Protein AF-A0A9E0THL7-F1 (afdb_monomer_lite)

pLDDT: mean 83.75, std 18.74, range [39.0, 98.69]

Structure (mmCIF, N/CA/C/O backbone):
data_AF-A0A9E0THL7-F1
#
_entry.id   AF-A0A9E0THL7-F1
#
loop_
_atom_site.group_PDB
_atom_site.id
_atom_site.type_symbol
_atom_site.label_atom_id
_atom_site.label_alt_id
_atom_site.label_comp_id
_atom_site.label_asym_id
_atom_site.label_entity_id
_atom_site.label_seq_id
_atom_site.pdbx_PDB_ins_code
_atom_site.Cartn_x
_atom_site.Cartn_y
_atom_site.Cartn_z
_atom_site.occupancy
_atom_site.B_iso_or_equiv
_atom_site.auth_seq_id
_atom_site.auth_comp_id
_atom_site.auth_asym_id
_atom_site.auth_atom_id
_atom_site.pdbx_PDB_model_num
ATOM 1 N N . MET A 1 1 ? 28.704 -11.544 10.728 1.00 39.00 1 MET A N 1
ATOM 2 C CA . MET A 1 1 ? 27.518 -12.382 10.442 1.00 39.00 1 MET A CA 1
ATOM 3 C C . MET A 1 1 ? 26.299 -11.616 10.937 1.00 39.00 1 MET A C 1
ATOM 5 O O . MET A 1 1 ? 25.930 -11.747 12.094 1.00 39.00 1 MET A O 1
ATOM 9 N N . GLU A 1 2 ? 25.732 -10.732 10.117 1.00 48.31 2 GLU A N 1
ATOM 10 C CA . GLU A 1 2 ? 24.475 -10.070 10.479 1.00 48.31 2 GLU A CA 1
ATOM 11 C C . GLU A 1 2 ? 23.338 -11.073 10.330 1.00 48.31 2 GLU A C 1
ATOM 13 O O . GLU A 1 2 ? 23.090 -11.611 9.248 1.00 48.31 2 GLU A O 1
ATOM 18 N N . SER A 1 3 ? 22.689 -11.369 11.451 1.00 51.88 3 SER A N 1
ATOM 19 C CA . SER A 1 3 ? 21.510 -12.219 11.496 1.00 51.88 3 SER A CA 1
ATOM 20 C C . SER A 1 3 ? 20.386 -11.507 10.740 1.00 51.88 3 SER A C 1
ATOM 22 O O . SER A 1 3 ? 19.713 -10.628 11.274 1.00 51.88 3 SER A O 1
ATOM 24 N N . ARG A 1 4 ? 20.224 -11.823 9.450 1.00 65.81 4 ARG A N 1
ATOM 25 C CA . ARG A 1 4 ? 19.101 -11.330 8.648 1.00 65.81 4 ARG A CA 1
ATOM 26 C C . ARG A 1 4 ? 17.831 -11.999 9.154 1.00 65.81 4 ARG A C 1
ATOM 28 O O . ARG A 1 4 ? 17.534 -13.132 8.776 1.00 65.81 4 ARG A O 1
ATOM 35 N N . TYR A 1 5 ? 17.079 -11.291 9.991 1.00 78.56 5 TYR A N 1
ATOM 36 C CA . TYR A 1 5 ? 15.693 -11.634 10.285 1.00 78.56 5 TYR A CA 1
ATOM 37 C C . TYR A 1 5 ? 14.937 -11.773 8.955 1.00 78.56 5 TYR A C 1
ATOM 39 O O . TYR A 1 5 ? 14.828 -10.824 8.181 1.00 78.56 5 TYR A O 1
ATOM 47 N N . ARG A 1 6 ? 14.480 -12.990 8.644 1.00 89.44 6 ARG A N 1
ATOM 48 C CA . ARG A 1 6 ? 13.648 -13.266 7.468 1.00 89.44 6 ARG A CA 1
ATOM 49 C C . ARG A 1 6 ? 12.188 -13.097 7.856 1.00 89.44 6 ARG A C 1
ATOM 51 O O . ARG A 1 6 ? 11.766 -13.618 8.889 1.00 89.44 6 ARG A O 1
ATOM 58 N N . TYR A 1 7 ? 11.415 -12.422 7.013 1.00 91.06 7 TYR A N 1
ATOM 59 C CA . TYR A 1 7 ? 9.971 -12.356 7.196 1.00 91.06 7 TYR A CA 1
ATOM 60 C C . TYR A 1 7 ? 9.372 -13.762 7.125 1.00 91.06 7 TYR A C 1
ATOM 62 O O . TYR A 1 7 ? 9.615 -14.507 6.175 1.00 91.06 7 TYR A O 1
ATOM 70 N N . ARG A 1 8 ? 8.590 -14.124 8.144 1.00 95.00 8 ARG A N 1
ATOM 71 C CA . ARG A 1 8 ? 7.797 -15.353 8.173 1.00 95.00 8 ARG A CA 1
ATOM 72 C C . ARG A 1 8 ? 6.332 -14.962 8.220 1.00 95.00 8 ARG A C 1
ATOM 74 O O . ARG A 1 8 ? 5.840 -14.504 9.246 1.00 95.00 8 ARG A O 1
ATOM 81 N N . TYR A 1 9 ? 5.657 -15.127 7.093 1.00 94.62 9 TYR A N 1
ATOM 82 C CA . TYR A 1 9 ? 4.238 -14.834 6.991 1.00 94.62 9 TYR A CA 1
ATOM 83 C C . TYR A 1 9 ? 3.411 -16.000 7.544 1.00 94.62 9 TYR A C 1
ATOM 85 O O . TYR A 1 9 ? 3.727 -17.162 7.298 1.00 94.62 9 TYR A O 1
ATOM 93 N N . SER A 1 10 ? 2.350 -15.693 8.287 1.00 96.69 10 SER A N 1
ATOM 94 C CA . SER A 1 10 ? 1.380 -16.673 8.779 1.00 96.69 10 SER A CA 1
ATOM 95 C C . SER A 1 10 ? -0.015 -16.083 8.666 1.00 96.69 10 SER A C 1
ATOM 97 O O . SER A 1 10 ? -0.248 -14.969 9.135 1.00 96.69 10 SER A O 1
ATOM 99 N N . ALA A 1 11 ? -0.946 -16.839 8.084 1.00 96.44 11 ALA A N 1
ATOM 100 C CA . ALA A 1 11 ? -2.338 -16.415 7.978 1.00 96.44 11 ALA A CA 1
ATOM 101 C C . ALA A 1 11 ? -2.953 -16.157 9.364 1.00 96.44 11 ALA A C 1
ATOM 103 O O . ALA A 1 11 ? -3.572 -15.121 9.580 1.00 96.44 11 ALA A O 1
ATOM 104 N N . ALA A 1 12 ? -2.695 -17.048 10.327 1.00 96.06 12 ALA A N 1
ATOM 105 C CA . ALA A 1 12 ? -3.261 -16.972 11.673 1.00 96.06 12 ALA A CA 1
ATOM 106 C C . ALA A 1 12 ? -2.712 -15.814 12.524 1.00 96.06 12 ALA A C 1
ATOM 108 O O . ALA A 1 12 ? -3.363 -15.409 13.482 1.00 96.06 12 ALA A O 1
ATOM 109 N N . ILE A 1 13 ? -1.520 -15.297 12.201 1.00 94.44 13 ILE A N 1
ATOM 110 C CA . ILE A 1 13 ? -0.859 -14.238 12.982 1.00 94.44 13 ILE A CA 1
ATOM 111 C C . ILE A 1 13 ? -0.952 -12.887 12.269 1.00 94.44 13 ILE A C 1
ATOM 113 O O . ILE A 1 13 ? -1.232 -11.886 12.918 1.00 94.44 13 ILE A O 1
ATOM 117 N N . VAL A 1 14 ? -0.747 -12.849 10.949 1.00 95.62 14 VAL A N 1
ATOM 118 C CA . VAL A 1 14 ? -0.706 -11.605 10.170 1.00 95.62 14 VAL A CA 1
ATOM 119 C C . VAL A 1 14 ? -2.055 -11.328 9.517 1.00 95.62 14 VAL A C 1
ATOM 121 O O . VAL A 1 14 ? -2.708 -10.359 9.881 1.00 95.62 14 VAL A O 1
ATOM 124 N N . TYR A 1 15 ? -2.487 -12.176 8.578 1.00 94.50 15 TYR A N 1
ATOM 125 C CA . TYR A 1 15 ? -3.648 -11.883 7.729 1.00 94.50 15 TYR A CA 1
ATOM 126 C C . TYR A 1 15 ? -4.948 -11.758 8.530 1.00 94.50 15 TYR A C 1
ATOM 128 O O . TYR A 1 15 ? -5.629 -10.742 8.446 1.00 94.50 15 TYR A O 1
ATOM 136 N N . ASN A 1 16 ? -5.253 -12.754 9.364 1.00 93.50 16 ASN A N 1
ATOM 137 C CA . ASN A 1 16 ? -6.506 -12.808 10.120 1.00 93.50 16 ASN A CA 1
ATOM 138 C C . ASN A 1 16 ? -6.641 -11.677 11.149 1.00 93.50 16 ASN A C 1
ATOM 140 O O . ASN A 1 16 ? -7.754 -11.342 11.536 1.00 93.50 16 ASN A O 1
ATOM 144 N N . ASN A 1 17 ? -5.519 -11.100 11.591 1.00 92.88 17 ASN A N 1
ATOM 145 C CA . ASN A 1 17 ? -5.500 -10.017 12.574 1.00 92.88 17 ASN A CA 1
ATOM 146 C C . ASN A 1 17 ? -5.243 -8.648 11.930 1.00 92.88 17 ASN A C 1
ATOM 148 O O . ASN A 1 17 ? -5.122 -7.658 12.649 1.00 92.88 17 ASN A O 1
ATOM 152 N N . PHE A 1 18 ? -5.117 -8.567 10.601 1.00 94.25 18 PHE A N 1
ATOM 153 C CA . PHE A 1 18 ? -4.829 -7.304 9.935 1.00 94.25 18 PHE A CA 1
ATOM 154 C C . PHE A 1 18 ? -6.069 -6.394 9.955 1.00 94.25 18 PHE A C 1
ATOM 156 O O . PHE A 1 18 ? -7.117 -6.763 9.418 1.00 94.25 18 PHE A O 1
ATOM 163 N N . PRO A 1 19 ? -5.981 -5.197 10.558 1.00 92.00 19 PRO A N 1
ATOM 164 C CA . PRO A 1 19 ? -7.136 -4.335 10.749 1.00 92.00 19 PRO A CA 1
ATOM 165 C C . PRO A 1 19 ? -7.434 -3.546 9.472 1.00 92.00 19 PRO A C 1
ATOM 167 O O . PRO A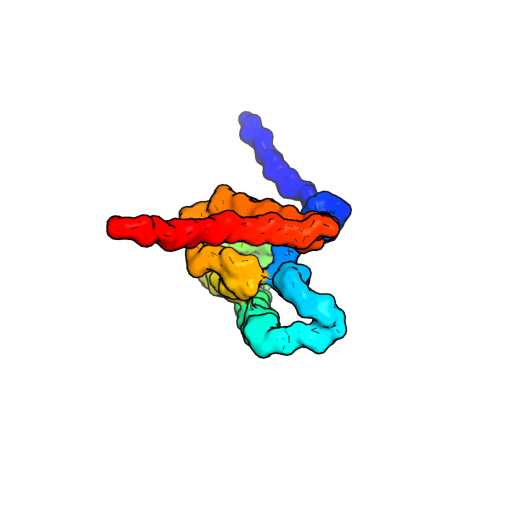 1 19 ? -6.905 -2.459 9.255 1.00 92.00 19 PRO A O 1
ATOM 170 N N . TRP A 1 20 ? -8.292 -4.094 8.615 1.00 90.62 20 TRP A N 1
ATOM 171 C CA . TRP A 1 20 ? -8.694 -3.436 7.374 1.00 90.62 20 TRP A CA 1
ATOM 172 C C . TRP A 1 20 ? -9.791 -2.379 7.628 1.00 90.62 20 TRP A C 1
ATOM 174 O O . TRP A 1 20 ? -10.783 -2.674 8.302 1.00 90.62 20 TRP A O 1
ATOM 184 N N . PRO A 1 21 ? -9.664 -1.145 7.094 1.00 80.38 21 PRO A N 1
ATOM 185 C CA . PRO A 1 21 ? -10.518 -0.005 7.438 1.00 80.38 21 PRO A CA 1
ATOM 186 C C . PRO A 1 21 ? -11.968 -0.149 6.976 1.00 80.38 21 PRO A C 1
ATOM 188 O O . PRO A 1 21 ? -12.841 0.549 7.484 1.00 80.38 21 PRO A O 1
ATOM 191 N N . LEU A 1 22 ? -12.241 -1.075 6.056 1.00 68.69 22 LEU A N 1
ATOM 192 C CA . LEU A 1 22 ? -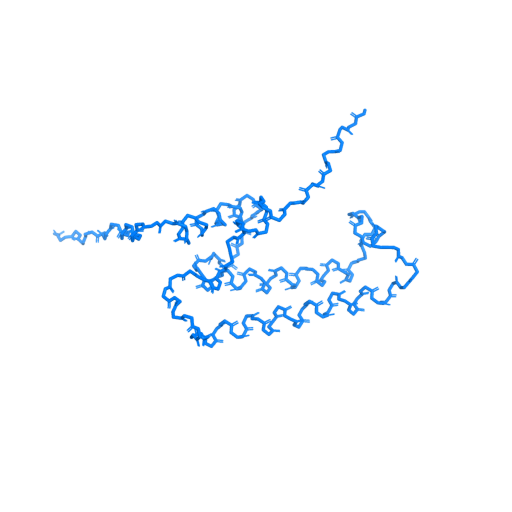13.574 -1.321 5.518 1.00 68.69 22 LEU A CA 1
ATOM 193 C C . LEU A 1 22 ? -14.472 -2.143 6.454 1.00 68.69 22 LEU A C 1
ATOM 195 O O . LEU A 1 22 ? -15.444 -2.687 5.974 1.00 68.69 22 LEU A O 1
ATOM 199 N N . TYR A 1 23 ? -14.169 -2.278 7.748 1.00 62.81 23 TYR A N 1
ATOM 200 C CA . TYR A 1 23 ? -15.034 -2.991 8.707 1.00 62.81 23 TYR A CA 1
ATOM 201 C C . TYR A 1 23 ? -15.232 -2.240 10.032 1.00 62.81 23 TYR A C 1
ATOM 203 O O . TYR A 1 23 ? -15.802 -2.779 10.979 1.00 62.81 23 TYR A O 1
ATOM 211 N N . ALA A 1 24 ? -14.753 -0.999 10.133 1.00 53.19 24 ALA A N 1
ATOM 212 C CA . ALA A 1 24 ? -14.773 -0.256 11.382 1.00 53.19 24 ALA A CA 1
ATOM 213 C C . ALA A 1 24 ? -16.027 0.631 11.505 1.00 53.19 24 ALA A C 1
ATOM 215 O O . ALA A 1 24 ? -16.114 1.668 10.860 1.00 53.19 24 ALA A O 1
ATOM 216 N N . GLU A 1 25 ? -16.938 0.206 12.386 1.00 47.47 25 GLU A N 1
ATOM 217 C CA . GLU A 1 25 ? -18.211 0.832 12.798 1.00 47.47 25 GLU A CA 1
ATOM 218 C C . GLU A 1 25 ? -19.375 0.771 11.786 1.00 47.47 25 GLU A C 1
ATOM 220 O O . GLU A 1 25 ? -19.323 1.314 10.688 1.00 47.47 25 GLU A O 1
ATOM 225 N N . GLY A 1 26 ? -20.483 0.134 12.196 1.00 49.28 26 GLY A N 1
ATOM 226 C CA . GLY A 1 26 ? -21.763 0.204 11.478 1.00 49.28 26 GLY A CA 1
ATOM 227 C C . GLY A 1 26 ? -21.836 -0.588 10.171 1.00 49.28 26 GLY A C 1
ATOM 228 O O . GLY A 1 26 ? -22.633 -0.243 9.298 1.00 49.28 26 GLY A O 1
ATOM 229 N N . PHE A 1 27 ? -21.029 -1.644 10.031 1.00 45.00 27 PHE A N 1
ATOM 230 C CA . PHE A 1 27 ? -21.144 -2.579 8.917 1.00 45.00 27 PHE A CA 1
ATOM 231 C C . PHE A 1 27 ? -22.439 -3.390 9.048 1.00 45.00 27 PHE A C 1
ATOM 233 O O . PHE A 1 27 ? -22.457 -4.504 9.567 1.00 45.00 27 PHE A O 1
ATOM 240 N N . GLU A 1 28 ? -23.543 -2.845 8.540 1.00 48.25 28 GLU A N 1
ATOM 241 C CA . GLU A 1 28 ? -24.503 -3.730 7.897 1.00 48.25 28 GLU A CA 1
ATOM 242 C C . GLU A 1 28 ? -23.742 -4.411 6.763 1.00 48.25 28 GLU A C 1
ATOM 244 O O . GLU A 1 28 ? -23.266 -3.751 5.831 1.00 48.25 28 GLU A O 1
ATOM 249 N N . GLN A 1 29 ? -23.567 -5.730 6.876 1.00 41.00 29 GLN A N 1
ATOM 250 C CA . GLN A 1 29 ? -23.139 -6.548 5.750 1.00 41.00 29 GLN A CA 1
ATOM 251 C C . GLN A 1 29 ? -23.967 -6.097 4.536 1.00 41.00 29 GLN A C 1
ATOM 253 O O . GLN A 1 29 ? -25.194 -6.145 4.590 1.00 41.00 29 GLN A O 1
ATOM 258 N N . ASN A 1 30 ? -23.290 -5.622 3.483 1.00 42.31 30 ASN A N 1
ATOM 259 C CA . ASN A 1 30 ? -23.843 -5.108 2.216 1.00 42.31 30 ASN A CA 1
ATOM 260 C C . ASN A 1 30 ? -24.072 -3.592 2.065 1.00 42.31 30 ASN A C 1
ATOM 262 O O . ASN A 1 30 ? -24.513 -3.180 0.990 1.00 42.31 30 ASN A O 1
ATOM 266 N N . LYS A 1 31 ? -23.707 -2.726 3.023 1.00 46.97 31 LYS A N 1
ATOM 267 C CA . LYS A 1 31 ? -23.714 -1.270 2.773 1.00 46.97 31 LYS A CA 1
ATOM 268 C C . LYS A 1 31 ? -22.332 -0.749 2.391 1.00 46.97 31 LYS A C 1
ATOM 270 O O . LYS A 1 31 ? -21.588 -0.222 3.213 1.00 46.97 31 LYS A O 1
ATOM 275 N N . ALA A 1 32 ? -22.005 -0.851 1.106 1.00 51.72 32 ALA A N 1
ATOM 276 C CA . ALA A 1 32 ? -20.878 -0.117 0.551 1.00 51.72 32 ALA A CA 1
ATOM 277 C C . ALA A 1 32 ? -21.189 1.388 0.606 1.00 51.72 32 ALA A C 1
ATOM 279 O O . ALA A 1 32 ? -21.969 1.914 -0.188 1.00 51.72 32 ALA A O 1
ATOM 280 N N . LEU A 1 33 ? -20.606 2.098 1.573 1.00 61.69 33 LEU A N 1
ATOM 281 C CA . LEU A 1 33 ? -20.565 3.557 1.520 1.00 61.69 33 LEU A CA 1
ATOM 282 C C . LEU A 1 33 ? -19.802 3.934 0.242 1.00 61.69 33 LEU A C 1
ATOM 284 O O . LEU A 1 33 ? -18.769 3.334 -0.036 1.00 61.69 33 LEU A O 1
ATOM 288 N N . ALA A 1 34 ? -20.275 4.908 -0.538 1.00 68.50 34 ALA A N 1
ATOM 289 C CA . ALA A 1 34 ? -19.660 5.273 -1.823 1.00 68.50 34 ALA A CA 1
ATOM 290 C C . ALA A 1 34 ? -18.132 5.505 -1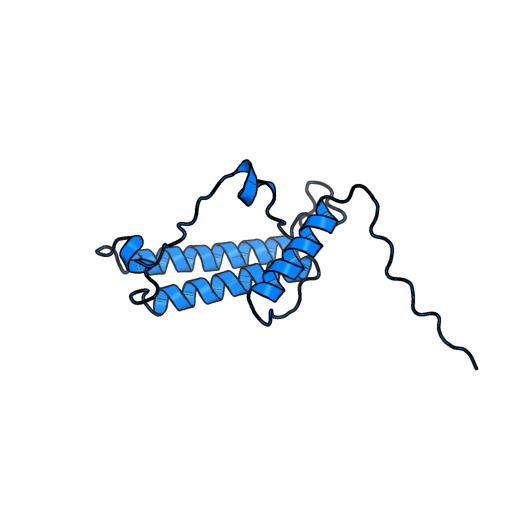.735 1.00 68.50 34 ALA A C 1
ATOM 292 O O . ALA A 1 34 ? -17.396 5.183 -2.664 1.00 68.50 34 ALA A O 1
ATOM 293 N N . GLY A 1 35 ? -17.636 5.985 -0.586 1.00 78.31 35 GLY A N 1
ATOM 294 C CA . GLY A 1 35 ? -16.199 6.133 -0.331 1.00 78.31 35 GLY A CA 1
ATOM 295 C C . GLY A 1 35 ? -15.414 4.812 -0.312 1.00 78.31 35 GLY A C 1
ATOM 296 O O . GLY A 1 35 ? -14.249 4.801 -0.696 1.00 78.31 35 GLY A O 1
ATOM 297 N N . VAL A 1 36 ? -16.040 3.698 0.079 1.00 81.12 36 VAL A N 1
ATOM 298 C CA . VAL A 1 36 ? -15.437 2.355 0.080 1.00 81.12 36 VAL A CA 1
ATOM 299 C C . VAL A 1 36 ? -15.217 1.847 -1.340 1.00 81.12 36 VAL A C 1
ATOM 301 O O . VAL A 1 36 ? -14.119 1.396 -1.650 1.00 81.12 36 VAL A O 1
ATOM 304 N N . GLN A 1 37 ? -16.224 1.972 -2.209 1.00 84.12 37 GLN A N 1
ATOM 305 C CA . GLN A 1 37 ? -16.103 1.585 -3.621 1.00 84.12 37 GLN A CA 1
ATOM 306 C C . GLN A 1 37 ? -15.009 2.398 -4.313 1.00 84.12 37 GLN A C 1
ATOM 308 O O . GLN A 1 37 ? -14.114 1.827 -4.923 1.00 84.12 37 GLN A O 1
ATOM 313 N N . GLN A 1 38 ? -15.001 3.718 -4.112 1.00 89.00 38 GLN A N 1
ATOM 314 C CA . GLN A 1 38 ? -13.962 4.592 -4.665 1.00 89.00 38 GLN A CA 1
ATOM 315 C C . GLN A 1 38 ? -12.555 4.234 -4.166 1.00 89.00 38 GLN A C 1
ATOM 317 O O . GLN A 1 38 ? -11.591 4.301 -4.928 1.00 89.00 38 GLN A O 1
ATOM 322 N N . ALA A 1 39 ? -12.414 3.873 -2.886 1.00 91.44 39 ALA A N 1
ATOM 323 C CA . ALA A 1 39 ? -11.135 3.429 -2.341 1.00 91.44 39 ALA A CA 1
ATOM 324 C C . ALA A 1 39 ? -10.695 2.092 -2.955 1.00 91.44 39 ALA A C 1
ATOM 326 O O . ALA A 1 39 ? -9.529 1.951 -3.316 1.00 91.44 39 ALA A O 1
ATOM 327 N N . GLN A 1 40 ? -11.619 1.142 -3.110 1.00 91.62 40 GLN A N 1
ATOM 328 C CA . GLN A 1 40 ? -11.351 -0.147 -3.740 1.00 91.62 40 GLN A CA 1
ATOM 329 C C . GLN A 1 40 ? -10.921 0.021 -5.203 1.00 91.62 40 GLN A C 1
ATOM 331 O O . GLN A 1 40 ? -9.857 -0.465 -5.568 1.00 91.62 40 GLN A O 1
ATOM 336 N N . GLU A 1 41 ? -11.670 0.776 -6.008 1.00 94.25 41 GLU A N 1
ATOM 337 C CA . GLU A 1 41 ? -11.333 1.058 -7.412 1.00 94.25 41 GLU A CA 1
ATOM 338 C C . GLU A 1 41 ? -9.958 1.728 -7.550 1.00 94.25 41 GLU A C 1
ATOM 340 O O . GLU A 1 41 ? -9.168 1.387 -8.433 1.00 94.25 41 GLU A O 1
ATOM 345 N N . ALA A 1 42 ? -9.637 2.672 -6.658 1.00 96.12 42 ALA A N 1
ATOM 346 C CA . ALA A 1 42 ? -8.328 3.315 -6.642 1.00 96.12 42 ALA A CA 1
ATOM 347 C C . ALA A 1 42 ? -7.203 2.316 -6.327 1.00 96.12 42 ALA A C 1
ATOM 349 O O . ALA A 1 42 ? -6.163 2.346 -6.983 1.00 96.12 42 ALA A O 1
ATOM 350 N N . ILE A 1 43 ? -7.407 1.421 -5.357 1.00 97.44 43 ILE A N 1
ATOM 351 C CA . ILE A 1 43 ? -6.436 0.376 -5.006 1.00 97.44 43 ILE A CA 1
ATOM 352 C C . ILE A 1 43 ? -6.271 -0.617 -6.159 1.00 97.44 43 ILE A C 1
ATOM 354 O O . ILE A 1 43 ? -5.140 -0.935 -6.511 1.00 97.44 43 ILE A O 1
ATOM 358 N N . GLU A 1 44 ? -7.361 -1.077 -6.775 1.00 98.00 44 GLU A N 1
ATOM 359 C CA . GLU A 1 44 ? -7.335 -2.007 -7.913 1.00 98.00 44 GLU A CA 1
ATOM 360 C C . GLU A 1 44 ? -6.565 -1.419 -9.098 1.00 98.00 44 GLU A C 1
ATOM 362 O O . GLU A 1 44 ? -5.692 -2.078 -9.667 1.00 98.00 44 GLU A O 1
ATOM 367 N N . LYS A 1 45 ? -6.818 -0.147 -9.419 1.00 98.50 45 LYS A N 1
ATOM 368 C CA . LYS A 1 45 ? -6.100 0.573 -10.473 1.00 98.50 45 LYS A CA 1
ATOM 369 C C . LYS A 1 45 ? -4.595 0.641 -10.205 1.00 98.50 45 LYS A C 1
ATOM 371 O O . LYS A 1 45 ? -3.802 0.346 -11.098 1.00 98.50 45 LYS A O 1
ATOM 376 N N . GLU A 1 46 ? -4.183 1.047 -9.005 1.00 98.62 46 GLU A N 1
ATOM 377 C CA . GLU A 1 46 ? -2.753 1.167 -8.684 1.00 98.62 46 GLU A CA 1
ATOM 378 C C . GLU A 1 46 ? -2.083 -0.210 -8.517 1.00 98.62 46 GLU A C 1
ATOM 380 O O . GLU A 1 46 ? -0.916 -0.378 -8.874 1.00 98.62 46 GLU A O 1
ATOM 385 N N . ALA A 1 47 ? -2.818 -1.229 -8.065 1.00 98.50 47 ALA A N 1
ATOM 386 C CA . ALA A 1 47 ? -2.350 -2.613 -8.044 1.00 98.50 47 ALA A CA 1
ATOM 387 C C . ALA A 1 47 ? -2.088 -3.138 -9.462 1.00 98.50 47 ALA A C 1
ATOM 389 O O . ALA A 1 47 ? -1.040 -3.743 -9.703 1.00 98.50 47 ALA A O 1
ATOM 390 N N . GLN A 1 48 ? -2.977 -2.852 -10.418 1.00 98.69 48 GLN A N 1
ATOM 391 C CA . GLN A 1 48 ? -2.743 -3.185 -11.823 1.00 98.69 48 GLN A CA 1
ATOM 392 C C . GLN A 1 48 ? -1.504 -2.462 -12.364 1.00 98.69 48 GLN A C 1
ATOM 394 O O . GLN A 1 48 ? -0.666 -3.094 -12.999 1.00 98.69 48 GLN A O 1
ATOM 399 N N . ALA A 1 49 ? -1.305 -1.186 -12.023 1.00 98.56 49 ALA A N 1
ATOM 400 C CA . ALA A 1 49 ? -0.104 -0.452 -12.426 1.00 98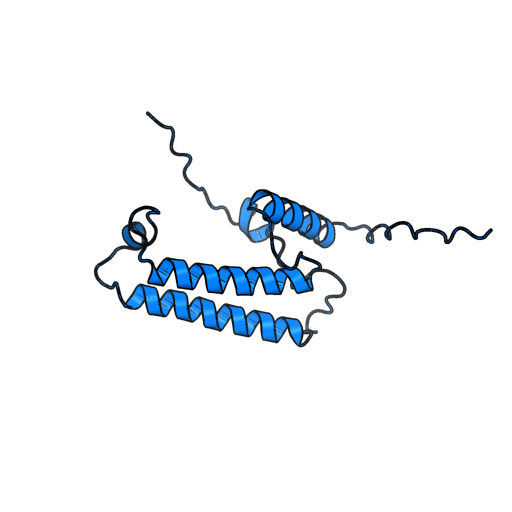.56 49 ALA A CA 1
ATOM 401 C C . ALA A 1 49 ? 1.197 -1.100 -11.904 1.00 98.56 49 ALA A C 1
ATOM 403 O O . ALA A 1 49 ? 2.205 -1.118 -12.612 1.00 98.56 49 ALA A O 1
ATOM 404 N N . VAL A 1 50 ? 1.197 -1.677 -10.696 1.00 98.56 50 VAL A N 1
ATOM 405 C CA . VAL A 1 50 ? 2.339 -2.464 -10.189 1.00 98.56 50 VAL A CA 1
ATOM 406 C C . VAL A 1 50 ? 2.581 -3.707 -11.052 1.00 98.56 50 VAL A C 1
ATOM 408 O O . VAL A 1 50 ? 3.735 -4.019 -11.355 1.00 98.56 50 VAL A O 1
ATOM 411 N N . LEU A 1 51 ? 1.524 -4.419 -11.454 1.00 98.38 51 LEU A N 1
ATOM 412 C CA . LEU A 1 51 ? 1.635 -5.586 -12.338 1.00 98.38 51 LEU A CA 1
ATOM 413 C C . LEU A 1 51 ? 2.163 -5.197 -13.724 1.00 98.38 51 LEU A C 1
ATOM 415 O O . LEU A 1 51 ? 3.083 -5.846 -14.223 1.00 98.38 51 LEU A O 1
ATOM 419 N N . ASP A 1 52 ? 1.656 -4.108 -14.295 1.00 98.31 52 ASP A N 1
ATOM 420 C CA . ASP A 1 52 ? 2.072 -3.597 -15.603 1.00 98.31 52 ASP A CA 1
ATOM 421 C C . ASP A 1 52 ? 3.549 -3.193 -15.604 1.00 98.31 52 ASP A C 1
ATOM 423 O O . ASP A 1 52 ? 4.278 -3.471 -16.556 1.00 98.31 52 ASP A O 1
ATOM 427 N N . VAL A 1 53 ? 4.027 -2.572 -14.521 1.00 98.06 53 VAL A N 1
ATOM 428 C CA . VAL A 1 53 ? 5.448 -2.235 -14.379 1.00 98.06 53 VAL A CA 1
ATOM 429 C C . VAL A 1 53 ? 6.294 -3.495 -14.243 1.00 98.06 53 VAL A C 1
ATOM 431 O O . VAL A 1 53 ? 7.317 -3.593 -14.911 1.00 98.06 53 VAL A O 1
ATOM 434 N N . ARG A 1 54 ? 5.881 -4.487 -13.442 1.00 97.81 54 ARG A N 1
ATOM 435 C CA . ARG A 1 54 ? 6.606 -5.769 -13.340 1.00 97.81 54 ARG A CA 1
ATOM 436 C C . ARG A 1 54 ? 6.737 -6.453 -14.704 1.00 97.81 54 ARG A C 1
ATOM 438 O O . ARG A 1 54 ? 7.808 -6.967 -15.014 1.00 97.81 54 ARG A O 1
ATOM 445 N N . ALA A 1 55 ? 5.691 -6.417 -15.531 1.00 97.31 55 ALA A N 1
ATOM 446 C CA . ALA A 1 55 ? 5.688 -7.030 -16.860 1.00 97.31 55 ALA A CA 1
ATOM 447 C C . ALA A 1 55 ? 6.729 -6.425 -17.823 1.00 97.31 55 ALA A C 1
ATOM 449 O O . ALA A 1 55 ? 7.185 -7.108 -18.738 1.00 97.31 55 ALA A O 1
ATOM 450 N N . GLN A 1 56 ? 7.164 -5.179 -17.598 1.00 97.44 56 GLN A N 1
ATOM 451 C CA . GLN A 1 56 ? 8.224 -4.535 -18.388 1.00 97.44 56 GLN A CA 1
ATOM 452 C C . GLN A 1 56 ? 9.619 -5.125 -18.115 1.00 97.44 56 GLN A C 1
ATOM 454 O O . GLN A 1 56 ? 10.535 -4.918 -18.907 1.00 97.44 56 GLN A O 1
ATOM 459 N N . PHE A 1 57 ? 9.787 -5.884 -17.027 1.00 95.62 57 PHE A N 1
ATOM 460 C CA . PHE A 1 57 ? 11.056 -6.484 -16.607 1.00 95.62 57 PHE A CA 1
ATOM 461 C C . PHE A 1 57 ? 11.002 -8.018 -16.665 1.00 95.62 57 PHE A C 1
ATOM 463 O O . PHE A 1 57 ? 11.358 -8.701 -15.709 1.00 95.62 57 PHE A O 1
ATOM 470 N N . ALA A 1 58 ? 10.566 -8.578 -17.798 1.00 92.19 58 ALA A N 1
ATOM 471 C CA . ALA A 1 58 ? 10.329 -10.020 -17.961 1.00 92.19 58 ALA A CA 1
ATOM 472 C C . ALA A 1 58 ? 11.561 -10.923 -17.721 1.00 92.19 58 ALA A C 1
ATOM 474 O O . ALA A 1 58 ? 11.403 -12.110 -17.451 1.00 92.19 58 ALA A O 1
ATOM 475 N N . ALA A 1 59 ? 12.778 -10.376 -17.819 1.00 94.00 59 ALA A N 1
ATOM 476 C CA . ALA A 1 59 ? 14.024 -11.104 -17.563 1.00 94.00 59 ALA A CA 1
ATOM 477 C C . ALA A 1 59 ? 14.470 -11.076 -16.086 1.00 94.00 59 ALA A C 1
ATOM 479 O O . ALA A 1 59 ? 15.392 -11.801 -15.718 1.00 94.00 59 ALA A O 1
ATOM 480 N N . SER A 1 60 ? 13.854 -10.238 -15.248 1.00 95.38 60 SER A N 1
ATOM 481 C CA . SER A 1 60 ? 14.182 -10.114 -13.827 1.00 95.38 60 SER A CA 1
ATOM 482 C C . SER A 1 60 ? 13.315 -11.047 -12.990 1.00 95.38 60 SER A C 1
ATOM 484 O O . SER A 1 60 ? 12.106 -11.157 -13.204 1.00 95.38 60 SER A O 1
ATOM 486 N N . SER A 1 61 ? 13.906 -11.692 -11.986 1.00 96.31 61 SER A N 1
ATOM 487 C CA . SER A 1 61 ? 13.120 -12.414 -10.989 1.00 96.31 61 SER A CA 1
ATOM 488 C C . SER A 1 61 ? 12.425 -11.434 -10.037 1.00 96.31 61 SER A C 1
ATOM 490 O O . SER A 1 61 ? 12.821 -10.276 -9.896 1.00 96.31 61 SER A O 1
ATOM 492 N N . LEU A 1 62 ? 11.410 -11.904 -9.303 1.00 95.94 62 LEU A N 1
ATOM 493 C CA . LEU A 1 62 ? 10.828 -11.101 -8.222 1.00 95.94 62 LEU A CA 1
ATOM 494 C C . LEU A 1 62 ? 11.859 -10.760 -7.136 1.00 95.94 62 LEU A C 1
ATOM 496 O O . LEU A 1 62 ? 11.725 -9.722 -6.502 1.00 95.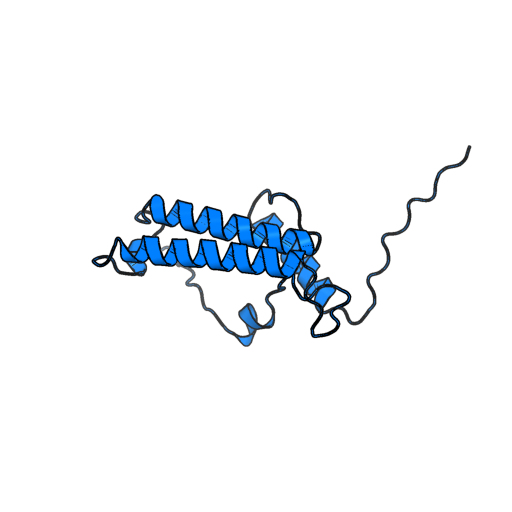94 62 LEU A O 1
ATOM 500 N N . ALA A 1 63 ? 12.882 -11.593 -6.921 1.00 94.88 63 ALA A N 1
ATOM 501 C CA . ALA A 1 63 ? 13.941 -11.265 -5.971 1.00 94.88 63 ALA A CA 1
ATOM 502 C C . ALA A 1 63 ? 14.735 -10.035 -6.438 1.00 94.88 63 ALA A C 1
ATOM 504 O O . ALA A 1 63 ? 14.935 -9.118 -5.650 1.00 94.88 63 ALA A O 1
ATOM 505 N N . ASP A 1 64 ? 15.085 -9.973 -7.725 1.00 94.31 64 ASP A N 1
ATOM 506 C CA . ASP A 1 64 ? 15.831 -8.847 -8.305 1.00 94.31 64 ASP A CA 1
ATOM 507 C C . ASP A 1 64 ? 15.002 -7.555 -8.308 1.00 94.31 64 ASP A C 1
ATOM 509 O O . ASP A 1 64 ? 15.513 -6.469 -8.037 1.00 94.31 64 ASP A O 1
ATOM 513 N N . LEU A 1 65 ? 13.697 -7.669 -8.585 1.00 96.94 65 LEU A N 1
ATOM 514 C CA . LEU A 1 65 ? 12.779 -6.527 -8.607 1.00 96.94 65 LEU A CA 1
ATOM 515 C C . LEU A 1 65 ? 12.505 -5.935 -7.220 1.00 96.94 65 LEU A C 1
ATOM 517 O O . LEU A 1 65 ? 12.115 -4.772 -7.131 1.00 96.94 65 LEU A O 1
ATOM 521 N N . TYR A 1 66 ? 12.671 -6.723 -6.157 1.00 96.75 66 TYR A N 1
ATOM 522 C CA . TYR A 1 66 ? 12.354 -6.325 -4.784 1.00 96.75 66 TYR A CA 1
ATOM 523 C C . TYR A 1 66 ? 13.569 -6.221 -3.861 1.00 96.75 66 TYR A C 1
ATOM 525 O O . TYR A 1 66 ? 13.397 -5.911 -2.680 1.00 96.75 66 TYR A O 1
ATOM 533 N N . ASP A 1 67 ? 14.785 -6.435 -4.364 1.00 95.19 67 ASP A N 1
ATOM 534 C CA . ASP A 1 67 ? 15.987 -6.063 -3.626 1.00 95.19 67 ASP A CA 1
ATOM 535 C C . ASP A 1 67 ? 16.032 -4.523 -3.500 1.00 95.19 67 ASP A C 1
ATOM 537 O O . ASP A 1 67 ? 15.954 -3.820 -4.512 1.00 95.19 67 ASP A O 1
ATOM 541 N N . PRO A 1 68 ? 16.136 -3.964 -2.279 1.00 92.88 68 PRO A N 1
ATOM 542 C CA . PRO A 1 68 ? 16.119 -2.517 -2.064 1.00 92.88 68 PRO A CA 1
ATOM 543 C C . PRO A 1 68 ? 17.192 -1.737 -2.834 1.00 92.88 68 PRO A C 1
ATOM 545 O O . PRO A 1 68 ? 17.014 -0.543 -3.068 1.00 92.88 68 PRO A O 1
ATOM 548 N N . LEU A 1 69 ? 18.303 -2.380 -3.205 1.00 94.00 69 LEU A N 1
ATOM 549 C CA . LEU A 1 69 ? 19.401 -1.754 -3.942 1.00 94.00 69 LEU A CA 1
ATOM 550 C C . LEU A 1 69 ? 19.197 -1.796 -5.459 1.00 94.00 69 LEU A C 1
ATOM 552 O O . LEU A 1 69 ? 19.779 -0.972 -6.163 1.00 94.00 69 LEU A O 1
ATOM 556 N N . THR A 1 70 ? 18.391 -2.732 -5.968 1.00 93.06 70 THR A N 1
ATOM 557 C CA . THR A 1 70 ? 18.179 -2.925 -7.413 1.00 93.06 70 THR A CA 1
ATOM 558 C C . THR A 1 70 ? 16.738 -2.707 -7.865 1.00 93.06 70 THR A C 1
ATOM 560 O O . THR A 1 70 ? 16.480 -2.762 -9.068 1.00 93.06 70 THR A O 1
ATOM 563 N N . MET A 1 71 ? 15.802 -2.422 -6.949 1.00 97.06 71 MET A N 1
ATOM 564 C CA . MET A 1 71 ? 14.405 -2.141 -7.286 1.00 97.06 71 MET A CA 1
ATOM 565 C C . MET A 1 71 ? 14.325 -1.011 -8.331 1.00 97.06 71 MET A C 1
ATOM 567 O O . MET A 1 71 ? 14.767 0.112 -8.063 1.00 97.06 71 MET A O 1
ATOM 571 N N . PRO A 1 72 ? 13.710 -1.254 -9.506 1.00 97.25 72 PRO A N 1
ATOM 572 C CA . PRO A 1 72 ? 13.588 -0.226 -10.530 1.00 97.25 72 PRO A CA 1
ATOM 573 C C . PRO A 1 72 ? 12.802 0.997 -10.021 1.00 97.25 72 PRO A C 1
ATOM 575 O O . PRO A 1 72 ? 11.733 0.822 -9.426 1.00 97.25 72 PRO A O 1
ATOM 578 N N . PRO A 1 73 ? 13.227 2.243 -10.318 1.00 97.50 73 PRO A N 1
ATOM 579 C CA . PRO A 1 73 ? 12.522 3.449 -9.866 1.00 97.50 73 PRO A CA 1
ATOM 580 C C . PRO A 1 73 ? 11.049 3.509 -10.295 1.00 97.50 73 PRO A C 1
ATOM 582 O O . PRO A 1 73 ? 10.205 4.035 -9.570 1.00 97.50 73 PRO A O 1
ATOM 585 N N . ALA A 1 74 ? 10.722 2.942 -11.461 1.00 97.75 74 ALA A N 1
ATOM 586 C CA . ALA A 1 74 ? 9.346 2.825 -11.935 1.00 97.75 74 ALA A CA 1
ATOM 587 C C . ALA A 1 74 ? 8.490 1.939 -11.013 1.00 97.75 74 ALA A C 1
ATOM 589 O O . ALA A 1 74 ? 7.349 2.291 -10.717 1.00 97.75 74 ALA A O 1
ATOM 590 N N . LEU A 1 75 ? 9.053 0.827 -10.524 1.00 98.12 75 LEU A N 1
ATOM 591 C CA . LEU A 1 75 ? 8.368 -0.089 -9.615 1.00 98.12 75 LEU A CA 1
ATOM 592 C C . LEU A 1 75 ? 8.196 0.551 -8.239 1.00 98.12 75 LEU A C 1
ATOM 594 O O . LEU A 1 75 ? 7.092 0.530 -7.701 1.00 98.12 75 LEU A O 1
ATOM 598 N N . LEU A 1 76 ? 9.239 1.203 -7.717 1.00 97.81 76 LEU A N 1
ATOM 599 C CA . LEU A 1 76 ? 9.156 1.959 -6.466 1.00 97.81 76 LEU A CA 1
ATOM 600 C C . LEU A 1 76 ? 8.042 3.014 -6.522 1.00 97.81 76 LEU A C 1
ATOM 602 O O . LEU A 1 76 ? 7.215 3.100 -5.616 1.00 97.81 76 LEU A O 1
ATOM 606 N N . LYS A 1 77 ? 7.972 3.783 -7.613 1.00 98.31 77 LYS A N 1
ATOM 607 C CA . LYS A 1 77 ? 6.929 4.795 -7.814 1.00 98.31 77 LYS A CA 1
ATOM 608 C C . LYS A 1 77 ? 5.525 4.187 -7.903 1.00 98.31 77 LYS A C 1
ATOM 610 O O . LYS A 1 77 ? 4.575 4.812 -7.438 1.00 98.31 77 LYS A O 1
ATOM 615 N N . ALA A 1 78 ? 5.379 2.996 -8.485 1.00 98.50 78 ALA A N 1
ATOM 616 C CA . ALA A 1 78 ? 4.102 2.282 -8.517 1.00 98.50 78 ALA A CA 1
ATOM 617 C C . ALA A 1 78 ? 3.662 1.842 -7.108 1.00 98.50 78 ALA A C 1
ATOM 619 O O . ALA A 1 78 ? 2.516 2.083 -6.735 1.00 98.50 78 ALA A O 1
ATOM 620 N N . HIS A 1 79 ? 4.577 1.314 -6.283 1.00 98.44 79 HIS A N 1
ATOM 621 C CA . HIS A 1 79 ? 4.283 0.997 -4.873 1.00 98.44 79 HIS A CA 1
ATOM 622 C C . HIS A 1 79 ? 3.917 2.233 -4.062 1.00 98.44 79 HIS A C 1
ATOM 624 O O . HIS A 1 79 ? 2.924 2.207 -3.354 1.00 98.44 79 HIS A O 1
ATOM 630 N N . GLN A 1 80 ? 4.630 3.348 -4.230 1.00 97.94 80 GLN A N 1
ATOM 631 C CA . GLN A 1 80 ? 4.297 4.598 -3.534 1.00 97.94 80 GLN A CA 1
ATOM 632 C C . GLN A 1 80 ? 2.874 5.091 -3.843 1.00 97.94 80 GLN A C 1
ATOM 634 O O . GLN A 1 80 ? 2.209 5.654 -2.974 1.00 97.94 80 GLN A O 1
ATOM 639 N N . ARG A 1 81 ? 2.393 4.893 -5.077 1.00 98.50 81 ARG A N 1
ATOM 640 C CA . ARG A 1 81 ? 1.013 5.231 -5.458 1.00 98.50 81 ARG A CA 1
ATOM 641 C C . ARG A 1 81 ? 0.000 4.271 -4.845 1.00 98.50 81 ARG A C 1
ATOM 643 O O . ARG A 1 81 ? -1.020 4.731 -4.335 1.00 98.50 81 ARG A O 1
ATOM 650 N N . LEU A 1 82 ? 0.299 2.973 -4.859 1.00 98.56 82 LEU A N 1
ATOM 651 C CA . LEU A 1 82 ? -0.528 1.960 -4.212 1.00 98.56 82 LEU A CA 1
ATOM 652 C C . LEU A 1 82 ? -0.632 2.211 -2.699 1.00 98.56 82 LEU A C 1
ATOM 654 O O . LEU A 1 82 ? -1.738 2.253 -2.165 1.00 98.56 82 LEU A O 1
ATOM 658 N N . ASP A 1 83 ? 0.489 2.483 -2.033 1.00 97.44 83 ASP A N 1
ATOM 659 C CA . ASP A 1 83 ? 0.543 2.842 -0.613 1.00 97.44 83 ASP A CA 1
ATOM 660 C C . ASP A 1 83 ? -0.309 4.078 -0.320 1.00 97.44 83 ASP A C 1
ATOM 662 O O . ASP A 1 83 ? -1.078 4.087 0.637 1.00 97.44 83 ASP A O 1
ATOM 666 N N . ALA A 1 84 ? -0.244 5.112 -1.166 1.00 96.81 84 ALA A N 1
ATOM 667 C CA . ALA A 1 84 ? -1.069 6.307 -1.004 1.00 96.81 84 ALA A CA 1
ATOM 668 C C . ALA A 1 84 ? -2.575 6.012 -1.147 1.00 96.81 84 ALA A C 1
ATOM 670 O O . ALA A 1 84 ? -3.388 6.596 -0.424 1.00 96.81 84 ALA A O 1
ATOM 671 N N . ALA A 1 85 ? -2.963 5.107 -2.051 1.00 96.56 85 ALA A N 1
ATOM 672 C CA . ALA A 1 85 ? -4.351 4.666 -2.191 1.00 96.56 85 ALA A CA 1
ATOM 673 C C . ALA A 1 85 ? -4.823 3.884 -0.951 1.00 96.56 85 ALA A C 1
ATOM 675 O O . ALA A 1 85 ? -5.921 4.132 -0.444 1.00 96.56 85 ALA A O 1
ATOM 676 N N . VAL A 1 86 ? -3.975 3.007 -0.408 1.00 95.88 86 VAL A N 1
ATOM 677 C CA . VAL A 1 86 ? -4.253 2.245 0.820 1.00 95.88 86 VAL A CA 1
ATOM 678 C C . VAL A 1 86 ? -4.323 3.159 2.046 1.00 95.88 86 VAL A C 1
ATOM 680 O O . VAL A 1 86 ? -5.263 3.045 2.836 1.00 95.88 86 VAL A O 1
ATOM 683 N N . ASP A 1 87 ? -3.400 4.107 2.201 1.00 95.25 87 ASP A N 1
ATOM 684 C CA . ASP A 1 87 ? -3.426 5.100 3.283 1.00 95.25 87 ASP A CA 1
ATOM 685 C C . ASP A 1 87 ? -4.717 5.930 3.223 1.00 95.25 87 ASP A C 1
ATOM 687 O O . ASP A 1 87 ? -5.359 6.178 4.246 1.00 95.25 87 ASP A O 1
ATOM 691 N N . LYS A 1 88 ? -5.167 6.303 2.018 1.00 93.06 88 LYS A N 1
ATOM 692 C CA . LYS A 1 88 ? -6.444 7.000 1.821 1.00 93.06 88 LYS A CA 1
ATOM 693 C C . LYS A 1 88 ? -7.648 6.142 2.214 1.00 93.06 88 LYS A C 1
ATOM 695 O O . LYS A 1 88 ? -8.596 6.672 2.787 1.00 93.06 88 LYS A O 1
ATOM 700 N N . ALA A 1 89 ? -7.613 4.831 1.980 1.00 92.12 89 ALA A N 1
ATOM 701 C CA . ALA A 1 89 ? -8.645 3.927 2.487 1.00 92.12 89 ALA A CA 1
ATOM 702 C C . ALA A 1 89 ? -8.668 3.907 4.027 1.00 92.12 89 ALA A C 1
ATOM 704 O O . ALA A 1 89 ? -9.737 3.950 4.632 1.00 92.12 89 ALA A O 1
ATOM 705 N N . HIS A 1 90 ? -7.503 3.932 4.679 1.00 92.12 90 HIS A N 1
ATOM 706 C CA . HIS A 1 90 ? -7.407 3.985 6.142 1.00 92.12 90 HIS A CA 1
ATOM 707 C C . HIS A 1 90 ? -7.891 5.319 6.733 1.00 92.12 90 HIS A C 1
ATOM 709 O O . HIS A 1 90 ? -8.394 5.339 7.858 1.00 92.12 90 HIS A O 1
ATOM 715 N N . GLN A 1 91 ? -7.847 6.419 5.974 1.00 91.75 91 GLN A N 1
ATOM 716 C CA . GLN A 1 91 ? -8.458 7.695 6.379 1.00 91.75 91 GLN A CA 1
ATOM 717 C C . GLN A 1 91 ? -9.976 7.591 6.554 1.00 91.75 91 GLN A C 1
ATOM 719 O O . GLN A 1 91 ? -10.525 8.250 7.436 1.00 91.75 91 GLN A O 1
ATOM 724 N N . LEU A 1 92 ? -10.654 6.731 5.784 1.00 87.00 92 LEU A N 1
ATOM 725 C CA . LEU A 1 92 ? -12.094 6.483 5.950 1.00 87.00 92 LEU A CA 1
ATOM 726 C C . LEU A 1 92 ? -12.416 5.893 7.328 1.00 87.00 92 LEU A C 1
ATOM 728 O O . LEU A 1 92 ? -13.487 6.135 7.872 1.00 87.00 92 LEU A O 1
ATOM 732 N N . ALA A 1 93 ? -11.457 5.182 7.919 1.00 86.44 93 ALA A N 1
ATOM 733 C CA . ALA A 1 93 ? -11.535 4.637 9.266 1.00 86.44 93 ALA A CA 1
ATOM 734 C C . ALA A 1 93 ? -10.961 5.594 10.333 1.00 86.44 93 ALA A C 1
ATOM 736 O O . ALA A 1 93 ? -10.662 5.163 11.446 1.00 86.44 93 ALA A O 1
ATOM 737 N N . GLY A 1 94 ? -10.796 6.884 10.039 1.00 88.19 94 GLY A N 1
ATOM 738 C CA . GLY A 1 94 ? -10.242 7.864 10.981 1.00 88.19 94 GLY A CA 1
ATOM 739 C C . GLY A 1 94 ? -8.712 7.883 11.043 1.00 88.19 94 GLY A C 1
ATOM 740 O O . GLY A 1 94 ? -8.146 8.424 11.992 1.00 88.19 94 GLY A O 1
ATOM 741 N N . GLY A 1 95 ? -8.038 7.298 10.049 1.00 90.25 95 GLY A N 1
ATOM 742 C CA . GLY A 1 95 ? -6.594 7.431 9.869 1.00 90.25 95 GLY A CA 1
ATOM 743 C C . GLY A 1 95 ? -6.162 8.867 9.546 1.00 90.25 95 GLY A C 1
ATOM 744 O O . GLY A 1 95 ? -6.953 9.660 9.024 1.00 90.25 95 GLY A O 1
ATOM 745 N N . PRO A 1 96 ? -4.906 9.234 9.850 1.00 92.31 96 PRO A N 1
ATOM 746 C CA . PRO A 1 96 ? -4.373 10.552 9.529 1.00 92.31 96 PRO A CA 1
ATOM 747 C C . PRO A 1 96 ? -4.234 10.751 8.012 1.00 92.31 96 PRO A C 1
ATOM 749 O O . PRO A 1 96 ? -4.068 9.802 7.250 1.00 92.31 96 PRO A O 1
ATOM 752 N N . ARG A 1 97 ? -4.230 12.016 7.564 1.00 90.94 97 ARG A N 1
ATOM 753 C CA . ARG A 1 97 ? -4.019 12.362 6.142 1.00 90.94 97 ARG A CA 1
ATOM 754 C C . ARG A 1 97 ? -2.654 11.929 5.601 1.00 90.94 97 ARG A C 1
ATOM 756 O O . ARG A 1 97 ? -2.523 11.694 4.406 1.00 90.94 97 ARG A O 1
ATOM 763 N N . ALA A 1 98 ? -1.652 11.874 6.471 1.00 92.81 98 ALA A N 1
ATOM 764 C CA . ALA A 1 98 ? -0.316 11.389 6.176 1.00 92.81 98 ALA A CA 1
ATOM 765 C C . ALA A 1 98 ? 0.297 10.814 7.454 1.00 92.81 98 ALA A C 1
ATOM 767 O O . ALA A 1 98 ? 0.038 11.314 8.553 1.00 92.81 98 ALA A O 1
ATOM 768 N N . TYR A 1 99 ? 1.127 9.789 7.305 1.00 93.50 99 TYR A N 1
ATOM 769 C CA . TYR A 1 99 ? 1.884 9.211 8.406 1.00 93.50 99 TYR A CA 1
ATOM 770 C C . TYR A 1 99 ? 3.292 9.795 8.444 1.00 93.50 99 TYR A C 1
ATOM 772 O O . TYR A 1 99 ? 3.929 9.961 7.408 1.00 93.50 99 TYR A O 1
ATOM 780 N N . ALA A 1 100 ? 3.789 10.090 9.646 1.00 93.44 100 ALA A N 1
ATOM 781 C CA . ALA A 1 100 ? 5.137 10.630 9.816 1.00 93.44 100 ALA A CA 1
ATOM 782 C C . ALA A 1 100 ? 6.232 9.586 9.529 1.00 93.44 100 ALA A C 1
ATOM 784 O O . ALA A 1 100 ? 7.309 9.933 9.057 1.00 93.44 100 ALA A O 1
ATOM 785 N N . ASN A 1 101 ? 5.968 8.320 9.860 1.00 95.19 101 ASN A N 1
ATOM 786 C CA . ASN A 1 101 ? 6.863 7.177 9.687 1.00 95.19 101 ASN A CA 1
ATOM 787 C C . ASN A 1 101 ? 6.084 5.863 9.896 1.00 95.19 101 ASN A C 1
ATOM 789 O O . ASN A 1 101 ? 4.903 5.877 10.261 1.00 95.19 101 ASN A O 1
ATOM 793 N N . ASP A 1 102 ? 6.760 4.728 9.721 1.00 93.75 102 ASP A N 1
ATOM 794 C CA . ASP A 1 102 ? 6.158 3.401 9.887 1.00 93.75 102 ASP A CA 1
ATOM 795 C C . ASP A 1 102 ? 5.667 3.134 11.315 1.00 93.75 102 ASP A C 1
ATOM 797 O O . ASP A 1 102 ? 4.629 2.502 11.497 1.00 93.75 102 ASP A O 1
ATOM 801 N N . ALA A 1 103 ? 6.335 3.670 12.343 1.00 96.75 103 ALA A N 1
ATOM 802 C CA . ALA A 1 103 ? 5.869 3.524 13.723 1.00 96.75 103 ALA A CA 1
ATOM 803 C C . ALA A 1 103 ? 4.505 4.207 13.936 1.00 96.75 103 ALA A C 1
ATOM 805 O O . ALA A 1 103 ? 3.635 3.652 14.607 1.00 96.75 103 ALA A O 1
ATOM 806 N N . ALA A 1 104 ? 4.275 5.366 13.309 1.00 96.12 104 ALA A N 1
ATOM 807 C CA . ALA A 1 104 ? 2.978 6.038 13.324 1.00 96.12 104 ALA A CA 1
ATOM 808 C C . ALA A 1 104 ? 1.896 5.236 12.576 1.00 96.12 104 ALA A C 1
ATOM 810 O O . ALA A 1 104 ? 0.754 5.182 13.038 1.00 96.12 104 ALA A O 1
ATOM 811 N N . ARG A 1 105 ? 2.246 4.578 11.459 1.00 97.19 105 ARG A N 1
ATOM 812 C CA . ARG A 1 105 ? 1.341 3.651 10.748 1.00 97.19 105 ARG A CA 1
ATOM 813 C C . ARG A 1 105 ? 0.941 2.488 11.646 1.00 97.19 105 ARG A C 1
ATOM 815 O O . ARG A 1 105 ? -0.246 2.239 11.836 1.00 97.19 105 ARG A O 1
ATOM 822 N N . VAL A 1 106 ? 1.918 1.828 12.262 1.00 96.62 106 VAL A N 1
ATOM 823 C CA . VAL A 1 106 ? 1.695 0.692 13.168 1.00 96.62 106 VAL A CA 1
ATOM 824 C C . VAL A 1 106 ? 0.838 1.096 14.371 1.00 96.62 106 VAL A C 1
ATOM 826 O O . VAL A 1 106 ? -0.115 0.391 14.699 1.00 96.62 106 VAL A O 1
ATOM 829 N N . ALA A 1 107 ? 1.105 2.248 14.991 1.00 96.69 107 ALA A N 1
ATOM 830 C CA . ALA A 1 107 ? 0.309 2.752 16.113 1.00 96.69 107 ALA A CA 1
ATOM 831 C C . ALA A 1 107 ? -1.170 2.970 15.739 1.00 96.69 107 ALA A C 1
ATOM 833 O O . ALA A 1 107 ? -2.073 2.621 16.507 1.00 96.69 107 ALA A O 1
ATOM 834 N N . PHE A 1 108 ? -1.432 3.499 14.540 1.00 95.50 108 PHE A N 1
ATOM 835 C CA . PHE A 1 108 ? -2.796 3.624 14.034 1.00 95.50 108 PHE A CA 1
ATOM 836 C C . PHE A 1 108 ? -3.441 2.257 13.780 1.00 95.50 108 PHE A C 1
ATOM 838 O O . PHE A 1 108 ? -4.577 2.045 14.198 1.00 95.50 108 PHE A O 1
ATOM 845 N N . LEU A 1 109 ? -2.728 1.316 13.152 1.00 95.50 109 LEU A N 1
ATOM 846 C CA . LEU A 1 109 ? -3.248 -0.032 12.907 1.00 95.50 109 LEU A CA 1
ATOM 847 C C . LEU A 1 109 ? -3.630 -0.728 14.221 1.00 95.50 109 LEU A C 1
ATOM 849 O O . LEU A 1 109 ? -4.706 -1.309 14.298 1.00 95.50 109 LEU A O 1
ATOM 853 N N . PHE A 1 110 ? -2.835 -0.605 15.288 1.00 95.31 110 PHE A N 1
ATOM 854 C CA . PHE A 1 110 ? -3.214 -1.141 16.603 1.00 95.31 110 PHE A CA 1
ATOM 855 C C . PHE A 1 110 ? -4.467 -0.476 17.183 1.00 95.31 110 PHE A C 1
ATOM 857 O O . PHE A 1 110 ? -5.335 -1.175 17.703 1.00 95.31 110 PHE A O 1
ATOM 864 N N . THR A 1 111 ? -4.598 0.848 17.051 1.00 92.88 111 THR A N 1
ATOM 865 C CA . THR A 1 111 ? -5.829 1.564 17.433 1.00 92.88 111 THR A CA 1
ATOM 866 C C . THR A 1 111 ? -7.041 1.025 16.663 1.00 92.88 111 THR A C 1
ATOM 868 O O . THR A 1 111 ? -8.088 0.744 17.247 1.00 92.88 111 THR A O 1
ATOM 871 N N . LEU A 1 112 ? -6.898 0.830 15.349 1.00 91.25 112 LEU A N 1
ATOM 872 C CA . LEU A 1 112 ? -7.953 0.300 14.487 1.00 91.25 112 LEU A CA 1
ATOM 873 C C . LEU A 1 112 ? -8.307 -1.150 14.842 1.00 91.25 112 LEU A C 1
ATOM 875 O O . LEU A 1 112 ? -9.486 -1.482 14.941 1.00 91.25 112 LEU A O 1
ATOM 879 N N . TYR A 1 113 ? -7.305 -1.991 15.090 1.00 92.00 113 TYR A N 1
ATOM 880 C CA . TYR A 1 113 ? -7.482 -3.372 15.534 1.00 92.00 113 TYR A CA 1
ATOM 881 C C . TYR A 1 113 ? -8.257 -3.444 16.848 1.00 92.00 113 TYR A C 1
ATOM 883 O O . TYR A 1 113 ? -9.228 -4.194 16.951 1.00 92.00 113 TYR A O 1
ATOM 891 N N . GLN A 1 114 ? -7.881 -2.626 17.836 1.00 90.44 114 GLN A N 1
ATOM 892 C CA . GLN A 1 114 ? -8.606 -2.538 19.102 1.00 90.44 114 GLN A CA 1
ATOM 893 C C . GLN A 1 114 ? -10.061 -2.146 18.867 1.00 90.44 114 GLN A C 1
ATOM 895 O O . GLN A 1 114 ? -10.945 -2.775 19.432 1.00 90.44 114 GLN A O 1
ATOM 900 N N . ARG A 1 115 ? -10.337 -1.173 17.996 1.00 85.81 115 ARG A N 1
ATOM 901 C CA . ARG A 1 115 ? -11.713 -0.761 17.695 1.00 85.81 115 ARG A CA 1
ATOM 902 C C . ARG A 1 115 ? -12.542 -1.861 17.024 1.00 85.81 115 ARG A C 1
ATOM 904 O O . ARG A 1 115 ? -13.712 -1.994 17.348 1.00 85.81 115 ARG A O 1
ATOM 911 N N . ILE A 1 116 ? -11.951 -2.639 16.115 1.00 85.06 116 ILE A N 1
ATOM 912 C CA . ILE A 1 116 ? -12.645 -3.733 15.408 1.00 85.06 116 ILE A CA 1
ATOM 913 C C . ILE A 1 116 ? -12.883 -4.941 16.330 1.00 85.06 116 ILE A C 1
ATOM 915 O O . ILE A 1 116 ? -13.887 -5.633 16.190 1.00 85.06 116 ILE A O 1
ATOM 919 N N . THR A 1 117 ? -11.977 -5.202 17.276 1.00 85.56 117 THR A N 1
ATOM 920 C CA . THR A 1 117 ? -12.032 -6.389 18.152 1.00 85.56 117 THR A CA 1
ATOM 921 C C . THR A 1 117 ? -12.641 -6.130 19.530 1.00 85.56 117 THR A C 1
ATOM 923 O O . THR A 1 117 ? -12.993 -7.079 20.232 1.00 85.56 117 THR A O 1
ATOM 926 N N . SER A 1 118 ? -12.788 -4.867 19.941 1.00 80.38 118 SER A N 1
ATOM 927 C CA . SER A 1 118 ? -13.410 -4.523 21.220 1.00 80.38 118 SER A CA 1
ATOM 928 C C . SER A 1 118 ? -14.897 -4.871 21.205 1.00 80.38 118 SER A C 1
ATOM 930 O O . SER A 1 118 ? -15.676 -4.309 20.445 1.00 80.38 118 SER A O 1
ATOM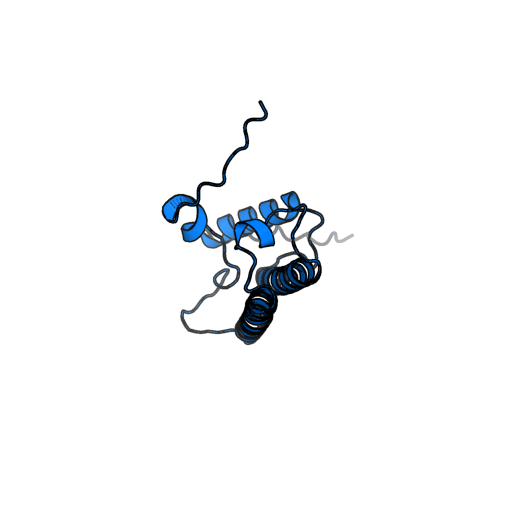 932 N N . LEU A 1 119 ? -15.302 -5.765 22.109 1.00 61.19 119 LEU A N 1
ATOM 933 C CA . LEU A 1 119 ? -16.706 -6.125 22.359 1.00 61.19 119 LEU A CA 1
ATOM 934 C C . LEU A 1 119 ? -17.472 -5.055 23.160 1.00 61.19 119 LEU A C 1
ATOM 936 O O . LEU A 1 119 ? -18.667 -5.196 23.408 1.00 61.19 119 LEU A O 1
ATOM 940 N N . LEU A 1 120 ? -16.779 -4.001 23.598 1.00 50.47 120 LEU A N 1
ATOM 941 C CA . LEU A 1 120 ? -17.350 -2.874 24.326 1.00 50.47 120 LEU A CA 1
ATOM 942 C C . LEU A 1 120 ? -17.463 -1.673 23.378 1.00 50.47 120 LEU A C 1
ATOM 944 O O . LEU A 1 120 ? -16.502 -1.396 22.655 1.00 50.47 120 LEU A O 1
ATOM 948 N N . PRO A 1 121 ? -18.592 -0.938 23.379 1.00 51.47 121 PRO A N 1
ATOM 949 C CA . PRO A 1 121 ? -18.714 0.279 22.587 1.00 51.47 121 PRO A CA 1
ATOM 950 C C . PRO A 1 121 ? -17.596 1.254 22.967 1.00 51.47 121 PRO A C 1
ATOM 952 O O . PRO A 1 121 ? -17.259 1.383 24.148 1.00 51.47 121 PRO A O 1
ATOM 955 N N . ALA A 1 122 ? -17.012 1.920 21.965 1.00 51.78 122 ALA A N 1
ATOM 956 C CA . ALA A 1 122 ? -15.929 2.873 22.167 1.00 51.78 122 ALA A CA 1
ATOM 957 C C . ALA A 1 122 ? -16.324 3.870 23.263 1.00 51.78 122 ALA A C 1
ATOM 959 O O . ALA A 1 122 ? -17.331 4.571 23.140 1.00 51.78 122 ALA A O 1
ATOM 960 N N . ALA A 1 123 ? -15.552 3.906 24.354 1.00 46.50 123 ALA A N 1
ATOM 961 C CA . ALA A 1 123 ? -15.758 4.874 25.418 1.00 46.50 123 ALA A CA 1
ATOM 962 C C . ALA A 1 123 ? -15.644 6.268 24.794 1.00 46.50 123 ALA A C 1
ATOM 964 O O . ALA A 1 123 ? -14.559 6.685 24.383 1.00 46.50 123 ALA A O 1
ATOM 965 N N . GLY A 1 124 ? -16.790 6.938 24.643 1.00 45.19 124 GLY A N 1
ATOM 966 C CA . GLY A 1 124 ? -16.888 8.223 23.970 1.00 45.19 124 GLY A CA 1
ATOM 967 C C . GLY A 1 124 ? -15.832 9.174 24.513 1.00 45.19 124 GLY A C 1
ATOM 968 O O . GLY A 1 124 ? -15.702 9.330 25.729 1.00 45.19 124 GLY A O 1
ATOM 969 N N . ALA A 1 125 ? -15.062 9.776 23.604 1.00 47.09 125 ALA A N 1
ATOM 970 C CA . ALA A 1 125 ? -14.089 10.802 23.934 1.00 47.09 125 ALA A CA 1
ATOM 971 C C . ALA A 1 125 ? -14.749 11.804 24.888 1.00 47.09 125 ALA A C 1
ATOM 973 O O . ALA A 1 125 ? -15.728 12.456 24.523 1.00 47.09 125 ALA A O 1
ATOM 974 N N . ALA A 1 126 ? -14.252 11.858 26.127 1.00 45.41 126 ALA A N 1
ATOM 975 C CA . ALA A 1 126 ? -14.807 12.689 27.181 1.00 45.41 126 ALA A CA 1
ATOM 976 C C . ALA A 1 126 ? -14.979 14.119 26.653 1.00 45.41 126 ALA A C 1
ATOM 978 O O . ALA A 1 126 ? -14.002 14.815 26.362 1.00 45.41 126 ALA A O 1
ATOM 979 N N . GLY A 1 127 ? -16.237 14.527 26.471 1.00 43.62 127 GLY A N 1
ATOM 980 C CA . GLY A 1 127 ? -16.584 15.835 25.942 1.00 43.62 127 GLY A CA 1
ATOM 981 C C . GLY A 1 127 ? -15.912 16.918 26.776 1.00 43.62 127 GLY A C 1
ATOM 982 O O . GLY A 1 127 ? -16.085 16.978 27.996 1.00 43.62 127 GLY A O 1
ATOM 983 N N . LYS A 1 128 ? -15.130 17.783 26.124 1.00 51.03 128 LYS A N 1
ATOM 984 C CA . LYS A 1 128 ? -14.615 19.000 26.754 1.00 51.03 128 LYS A CA 1
ATOM 985 C C . LYS A 1 128 ? -15.819 19.826 27.210 1.00 51.03 128 LYS A C 1
ATOM 987 O O . LYS A 1 128 ? -16.508 20.420 26.384 1.00 51.03 128 LYS A O 1
ATOM 992 N N . LYS A 1 129 ? -16.090 19.848 28.520 1.00 52.31 129 LYS A N 1
ATOM 993 C CA . LYS A 1 129 ? -17.098 20.742 29.107 1.00 52.31 129 LYS A CA 1
ATOM 994 C C . LYS A 1 129 ? -16.743 22.190 28.737 1.00 52.31 129 LYS A C 1
ATOM 996 O O . LYS A 1 129 ? -15.598 22.590 28.968 1.00 52.31 129 LYS A O 1
ATOM 1001 N N . PRO A 1 130 ? -17.680 22.991 28.202 1.00 56.91 130 PRO A N 1
ATOM 1002 C CA . PRO A 1 130 ? -17.429 24.407 27.994 1.00 56.91 130 PRO A CA 1
ATOM 1003 C C . PRO A 1 130 ? -17.279 25.084 29.361 1.00 56.91 130 PRO A C 1
ATOM 1005 O O . PRO A 1 130 ? -18.154 24.970 30.222 1.00 56.91 130 PRO A O 1
ATOM 1008 N N . ARG A 1 131 ? -16.155 25.776 29.574 1.00 57.44 131 ARG A N 1
ATOM 1009 C CA . ARG A 1 131 ? -15.983 26.661 30.731 1.00 57.44 131 ARG A CA 1
ATOM 1010 C C . ARG A 1 131 ? -16.875 27.880 30.498 1.00 57.44 131 ARG A C 1
ATOM 1012 O O . ARG A 1 131 ? -16.617 28.658 29.587 1.00 57.44 131 ARG A O 1
ATOM 1019 N N . ARG A 1 132 ? -17.943 28.004 31.287 1.00 56.12 132 ARG A N 1
ATOM 1020 C CA . ARG A 1 132 ? -18.695 29.251 31.454 1.00 56.12 132 ARG A CA 1
ATOM 1021 C C . ARG A 1 132 ? -18.131 29.988 32.666 1.00 56.12 132 ARG A C 1
ATOM 1023 O O . ARG A 1 132 ? -18.218 29.443 33.764 1.00 56.12 132 ARG A O 1
ATOM 1030 N N . ALA A 1 133 ? -17.563 31.166 32.432 1.00 53.59 133 ALA A N 1
ATOM 1031 C CA . ALA A 1 133 ? -17.590 32.371 33.268 1.00 53.59 133 ALA A CA 1
ATOM 1032 C C . ALA A 1 133 ? -16.741 33.429 32.557 1.00 53.59 133 ALA A C 1
ATOM 1034 O O . ALA A 1 133 ? -15.550 33.128 32.313 1.00 53.59 133 ALA A O 1
#

Radius of gyration: 19.3 Å; chains: 1; bounding box: 52×49×52 Å

Sequence (133 aa):
MESRYRYRYSAAIVYNNFPWPLYAEGFEQNKALAGVQQAQEAIEKEAQAVLDVRAQFAASSLADLYDPLTMPPALLKAHQRLDAAVDKAHQLAGGPRAYANDAARVAFLFTLYQRITSLLPAAGAAGKKPRRA

Secondary structure (DSSP, 8-state):
----------IIIIITT---GGGSS---TT---HHHHHHHHHHHHHHHHHHHHHHTTTTS-HHHHH-TTT--HHHHHHHHHHHHHHHHHHHHTT--SS-SSHHHHHHHHHHHHHHHH-SS-------------

Foldseek 3Di:
DPPPDDDDDDCVPDVVLFQFLVQFPDDPPPDDDVQNVVLVVQLVVLVVQLVVVVVVCVVDDPCQCPDPVRNDPSNVVSVVSNVLSRQSSVVSSVHDNDAPDVVSVVVSRVVSSCRNPDPDHPPPDPDDDDDDD